Protein 2EWT (pdb70)

Secondary structure (DSSP, 8-state):
--HHHHHHHHHHHHHHHHHTT--HHHHHHHTTTSS-HHHHHHHHHT-S---HHHHHHHHHHHTS-GGGG--

Structure (mmCIF, N/CA/C/O backbone):
data_2EWT
#
_entry.id   2EWT
#
_cell.length_a   77.199
_cell.length_b   31.774
_cell.length_c   33.644
_cell.angle_alpha   90.00
_cell.angle_beta   105.14
_cell.angle_gamma   90.00
#
_symmetry.space_group_name_H-M   'C 1 2 1'
#
loop_
_entity.id
_entity.type
_entity.pdbx_description
1 polymer 'putative DNA-binding protein'
2 non-polymer 'SULFATE ION'
3 water wa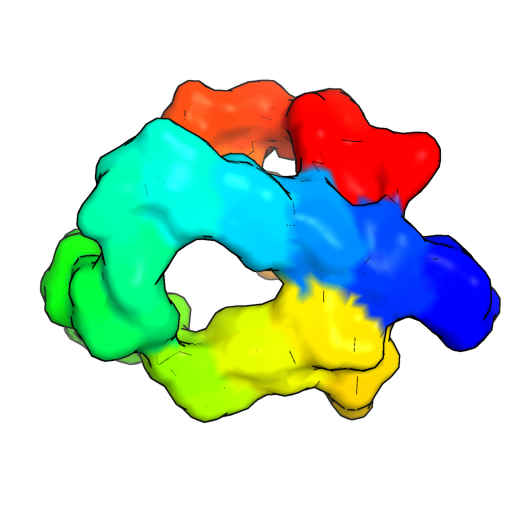ter
#
loop_
_atom_site.group_PDB
_atom_site.id
_atom_site.type_symbol
_atom_site.label_atom_id
_atom_site.label_alt_id
_atom_site.label_comp_id
_atom_site.label_asym_id
_atom_site.label_entity_id
_atom_site.label_seq_id
_atom_site.pdbx_PDB_ins_code
_atom_site.Cartn_x
_atom_site.Cartn_y
_atom_site.Cartn_z
_atom_site.occupancy
_atom_site.B_iso_or_equiv
_atom_site.auth_seq_id
_atom_site.auth_comp_id
_atom_site.auth_asym_id
_atom_site.auth_atom_id
_atom_site.pdbx_PDB_model_num
ATOM 1 N N . MET A 1 1 ? -3.730 -32.351 28.193 1.00 18.25 1 MET A N 1
ATOM 2 C CA . MET A 1 1 ? -2.963 -31.180 27.671 1.00 18.58 1 MET A CA 1
ATOM 3 C C . MET A 1 1 ? -1.569 -31.595 27.224 1.00 18.25 1 MET A C 1
ATOM 4 O O . MET A 1 1 ? -1.014 -32.569 27.730 1.00 19.55 1 MET A O 1
ATOM 9 N N . SER A 1 2 ? -1.001 -30.853 26.277 1.00 18.06 2 SER A N 1
ATOM 10 C CA . SER A 1 2 ? 0.333 -31.166 25.782 1.00 17.88 2 SER A CA 1
ATOM 11 C C . SER A 1 2 ? 1.335 -31.015 26.919 1.00 18.15 2 SER A C 1
ATOM 12 O O . SER A 1 2 ? 1.111 -30.244 27.852 1.00 17.61 2 SER A O 1
ATOM 15 N N . SER A 1 3 ? 2.433 -31.759 26.840 1.00 18.24 3 SER A N 1
ATOM 16 C CA . SER A 1 3 ? 3.474 -31.702 27.861 1.00 17.76 3 SER A CA 1
ATOM 17 C C . SER A 1 3 ? 3.977 -30.278 28.043 1.00 16.23 3 SER A C 1
ATOM 18 O O . SER A 1 3 ? 4.167 -29.813 29.165 1.00 15.49 3 SER A O 1
ATOM 21 N N . GLU A 1 4 ? 4.195 -29.591 26.927 1.00 15.15 4 GLU A N 1
ATOM 22 C CA . GLU A 1 4 ? 4.684 -28.224 26.953 1.0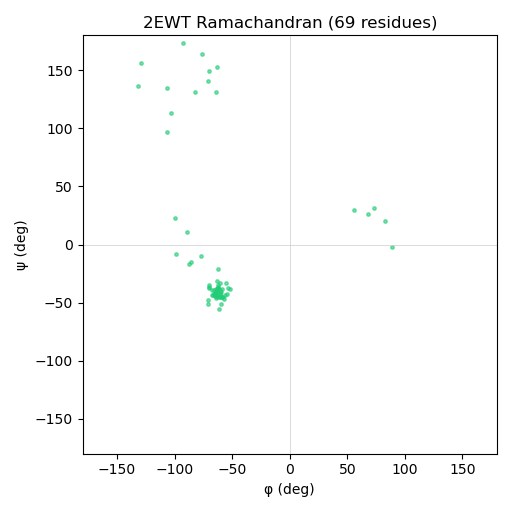0 13.82 4 GLU A CA 1
ATOM 23 C C . GLU A 1 4 ? 3.671 -27.301 27.634 1.00 11.47 4 GLU A C 1
ATOM 24 O O . GLU A 1 4 ? 4.042 -26.466 28.456 1.00 11.67 4 GLU A O 1
ATOM 30 N N . TYR A 1 5 ? 2.390 -27.453 27.310 1.00 10.06 5 TYR A N 1
ATOM 31 C CA . TYR A 1 5 ? 1.388 -26.599 27.937 1.00 11.69 5 TYR A CA 1
ATOM 32 C C . TYR A 1 5 ? 1.326 -26.853 29.443 1.00 11.55 5 TYR A C 1
ATOM 33 O O . TYR A 1 5 ? 1.297 -25.912 30.239 1.00 11.78 5 TYR A O 1
ATOM 42 N N . ALA A 1 6 ? 1.299 -28.126 29.826 1.00 11.55 6 ALA A N 1
ATOM 43 C CA . ALA A 1 6 ? 1.236 -28.504 31.236 1.00 10.61 6 ALA A CA 1
ATOM 44 C C . ALA A 1 6 ? 2.456 -27.980 31.986 1.00 10.88 6 ALA A C 1
ATOM 45 O O . ALA A 1 6 ? 2.347 -27.489 33.104 1.00 9.25 6 ALA A O 1
ATOM 47 N N . LYS A 1 7 ? 3.618 -28.089 31.352 1.00 11.38 7 LYS A N 1
ATOM 48 C CA . LYS A 1 7 ? 4.865 -27.628 31.946 1.00 11.05 7 LYS A CA 1
ATOM 49 C C . LYS A 1 7 ? 4.853 -26.116 32.147 1.00 10.97 7 LYS A C 1
ATOM 50 O O . LYS A 1 7 ? 5.25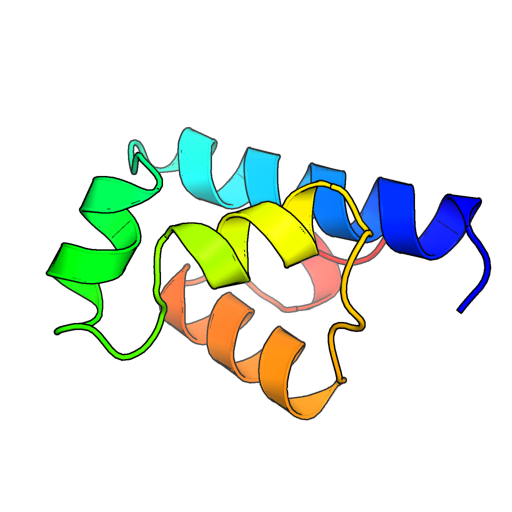6 -25.621 33.198 1.00 11.56 7 LYS A O 1
ATOM 52 N N . GLN A 1 8 ? 4.388 -25.385 31.139 1.00 8.68 8 GLN A N 1
ATOM 53 C CA . GLN A 1 8 ? 4.339 -23.929 31.213 1.00 9.81 8 GLN A CA 1
ATOM 54 C C . GLN A 1 8 ? 3.294 -23.424 32.200 1.00 8.02 8 GLN A C 1
ATOM 55 O O . GLN A 1 8 ? 3.510 -22.419 32.886 1.00 9.15 8 GLN A O 1
ATOM 61 N N . LEU A 1 9 ? 2.160 -24.118 32.269 1.00 8.55 9 LEU A N 1
ATOM 62 C CA . LEU A 1 9 ? 1.094 -23.744 33.194 1.00 8.99 9 LEU A CA 1
ATOM 63 C C . LEU A 1 9 ? 1.619 -23.942 34.615 1.00 9.19 9 LEU A C 1
ATOM 64 O O . LEU A 1 9 ? 1.412 -23.101 35.494 1.00 9.39 9 LEU A O 1
ATOM 69 N N . GLY A 1 10 ? 2.315 -25.056 34.827 1.00 10.44 10 GLY A N 1
ATOM 70 C CA . GLY A 1 10 ? 2.869 -25.346 36.135 1.00 10.61 10 GLY A CA 1
ATOM 71 C C . GLY A 1 10 ? 3.901 -24.317 36.548 1.00 10.20 10 GLY A C 1
ATOM 72 O O . GLY A 1 10 ? 3.976 -23.938 37.715 1.00 8.95 10 GLY A O 1
ATOM 73 N N . ALA A 1 11 ? 4.696 -23.862 35.582 1.00 10.46 11 ALA A N 1
ATOM 74 C CA . ALA A 1 11 ? 5.728 -22.867 35.839 1.00 11.90 11 ALA A CA 1
ATOM 75 C C . ALA A 1 11 ? 5.115 -21.547 36.297 1.00 11.28 11 ALA A C 1
ATOM 76 O O . ALA A 1 11 ? 5.644 -20.893 37.195 1.00 11.37 11 ALA A O 1
ATOM 78 N N . LYS A 1 12 ? 4.001 -21.152 35.685 1.00 10.13 12 LYS A N 1
ATOM 79 C CA . LYS A 1 12 ? 3.348 -19.913 36.082 1.00 10.09 12 LYS A CA 1
ATOM 80 C C . LYS A 1 12 ? 2.715 -20.073 37.459 1.00 10.03 12 LYS A C 1
ATOM 81 O O . LYS A 1 12 ? 2.695 -19.131 38.249 1.00 10.71 12 LYS A O 1
ATOM 87 N N . LEU A 1 13 ? 2.205 -21.265 37.752 1.00 8.95 13 LEU A N 1
ATOM 88 C CA . LEU A 1 13 ? 1.616 -21.521 39.064 1.00 8.34 13 LEU A CA 1
ATOM 89 C C . LEU A 1 13 ? 2.711 -21.391 40.121 1.00 7.90 13 LEU A C 1
ATOM 90 O O . LEU A 1 13 ? 2.489 -20.831 41.199 1.00 8.78 13 LEU A O 1
ATOM 95 N N . ARG A 1 14 ? 3.896 -21.911 39.809 1.00 8.71 14 ARG A N 1
ATOM 96 C CA . ARG A 1 14 ? 5.022 -21.839 40.738 1.00 9.49 14 ARG A CA 1
ATOM 97 C C . ARG A 1 14 ? 5.491 -20.391 40.901 1.00 11.35 14 ARG A C 1
ATOM 98 O O . ARG A 1 14 ? 5.750 -19.933 42.015 1.00 10.90 14 ARG A O 1
ATOM 106 N N . ALA A 1 15 ? 5.590 -19.668 39.790 1.00 12.57 15 ALA A N 1
ATOM 107 C CA . ALA A 1 15 ? 6.028 -18.278 39.830 1.00 12.92 15 ALA A CA 1
ATOM 108 C C . ALA A 1 15 ? 5.103 -17.430 40.698 1.00 12.89 15 ALA A C 1
ATOM 109 O O . ALA A 1 15 ? 5.561 -16.717 41.586 1.00 14.05 15 ALA A O 1
ATOM 111 N N . ILE A 1 16 ? 3.799 -17.512 40.450 1.00 12.63 16 ILE A N 1
ATOM 112 C CA . ILE A 1 16 ? 2.836 -16.737 41.226 1.00 11.83 16 ILE A CA 1
ATOM 113 C C . ILE A 1 16 ? 2.892 -17.078 42.717 1.00 11.78 16 ILE A C 1
ATOM 114 O O . ILE A 1 16 ? 2.803 -16.188 43.564 1.00 11.11 16 ILE A O 1
ATOM 119 N N . ARG A 1 17 ? 3.041 -18.360 43.036 1.00 9.89 17 ARG A N 1
ATOM 120 C CA . ARG A 1 17 ? 3.126 -18.782 44.432 1.00 10.85 17 ARG A CA 1
ATOM 121 C C . ARG A 1 17 ? 4.331 -18.149 45.119 1.00 11.40 17 ARG A C 1
ATOM 122 O O . ARG A 1 17 ? 4.193 -17.491 46.148 1.00 12.21 17 ARG A O 1
ATOM 130 N N . THR A 1 18 ? 5.510 -18.366 44.543 1.00 13.61 18 THR A N 1
ATOM 131 C CA . THR A 1 18 ? 6.752 -17.836 45.097 1.00 14.36 18 THR A CA 1
ATOM 132 C C . THR A 1 18 ? 6.758 -16.313 45.125 1.00 17.59 18 THR A C 1
ATOM 133 O O . THR A 1 18 ? 7.269 -15.705 46.066 1.00 16.98 18 THR A O 1
ATOM 137 N N . GLN A 1 19 ? 6.179 -15.701 44.097 1.00 19.26 19 GLN A N 1
ATOM 138 C CA . GLN A 1 19 ? 6.126 -14.245 44.006 1.00 21.50 19 GLN A CA 1
ATOM 139 C C . GLN A 1 19 ? 5.496 -13.579 45.219 1.00 20.86 19 GLN A C 1
ATOM 140 O O . GLN A 1 19 ? 5.876 -12.466 45.585 1.00 22.64 19 GLN A O 1
ATOM 146 N N . GLN A 1 20 ? 4.530 -14.244 45.840 1.00 19.17 20 GLN A N 1
ATOM 147 C CA . GLN A 1 20 ? 3.893 -13.672 47.014 1.00 20.47 20 GLN A CA 1
ATOM 148 C C . GLN A 1 20 ? 4.451 -14.255 48.308 1.00 17.60 20 GLN A C 1
ATOM 149 O O . GLN A 1 20 ? 3.795 -14.235 49.349 1.00 19.10 20 GLN A O 1
ATOM 155 N N . GLY A 1 21 ? 5.669 -14.782 48.218 1.00 17.28 21 GLY A N 1
ATOM 156 C CA . GLY A 1 21 ? 6.360 -15.327 49.376 1.00 14.68 21 GLY A CA 1
ATOM 157 C C . GLY A 1 21 ? 5.850 -16.586 50.051 1.00 14.89 21 GLY A C 1
ATOM 158 O O . GLY A 1 21 ? 6.092 -16.784 51.241 1.00 14.19 21 GLY A O 1
ATOM 159 N N . LEU A 1 22 ? 5.159 -17.443 49.309 1.00 11.50 22 LEU A N 1
ATOM 160 C CA . LEU A 1 22 ? 4.640 -18.678 49.883 1.00 10.90 22 LEU A CA 1
ATOM 161 C C . LEU A 1 22 ? 5.429 -19.901 49.422 1.00 10.01 22 LEU A C 1
ATOM 162 O O . LEU A 1 22 ? 5.749 -20.033 48.244 1.00 9.99 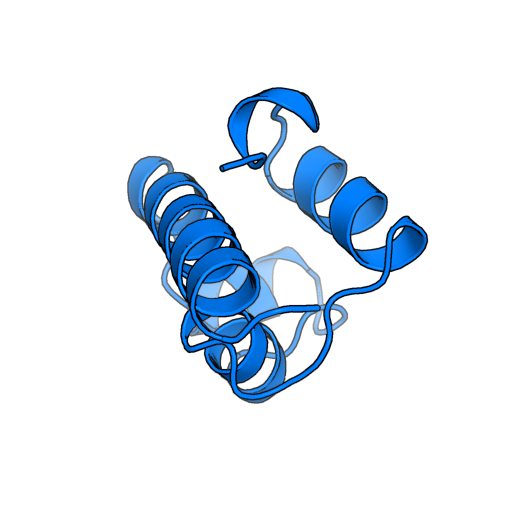22 LEU A O 1
ATOM 167 N N . SER A 1 23 ? 5.756 -20.780 50.366 1.00 9.07 23 SER A N 1
ATOM 168 C CA . SER A 1 23 ? 6.446 -22.022 50.046 1.00 8.17 23 SER A CA 1
ATOM 169 C C . SER A 1 23 ? 5.294 -23.004 49.852 1.00 9.18 23 SER A C 1
ATOM 170 O O . SER A 1 23 ? 4.141 -22.652 50.106 1.00 8.20 23 SER A O 1
ATOM 173 N N . LEU A 1 24 ? 5.580 -24.225 49.408 1.00 8.10 24 LEU A N 1
ATOM 174 C CA . LEU A 1 24 ? 4.502 -25.192 49.240 1.00 9.27 24 LEU A CA 1
ATOM 175 C C . LEU A 1 24 ? 3.865 -25.462 50.604 1.00 7.08 24 LEU A C 1
ATOM 176 O O . LEU A 1 24 ? 2.649 -25.636 50.710 1.00 6.73 24 LEU A O 1
ATOM 181 N N . HIS A 1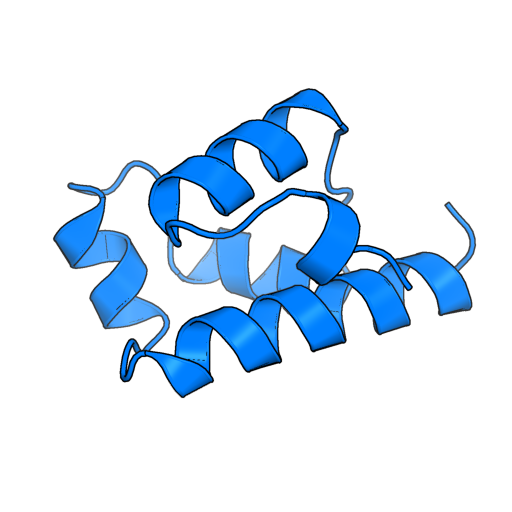 25 ? 4.688 -25.488 51.650 1.00 8.64 25 HIS A N 1
ATOM 182 C CA . HIS A 1 25 ? 4.181 -25.710 53.002 1.00 8.35 25 HIS A CA 1
ATOM 183 C C . HIS A 1 25 ? 3.273 -24.533 53.359 1.00 9.20 25 HIS A C 1
ATOM 184 O O . HIS A 1 25 ? 2.199 -24.709 53.939 1.00 6.81 25 HIS A O 1
ATOM 191 N N . GLY A 1 26 ? 3.717 -23.331 52.999 1.00 7.76 26 GLY A N 1
ATOM 192 C CA . GLY A 1 26 ? 2.942 -22.134 53.280 1.00 9.32 26 GLY A CA 1
ATOM 193 C C . GLY A 1 26 ? 1.562 -22.184 52.652 1.00 9.43 26 GLY A C 1
ATOM 194 O O . GLY A 1 26 ? 0.582 -21.724 53.246 1.00 8.71 26 GLY A O 1
ATOM 195 N N . VAL A 1 27 ? 1.487 -22.737 51.445 1.00 9.66 27 VAL A N 1
ATOM 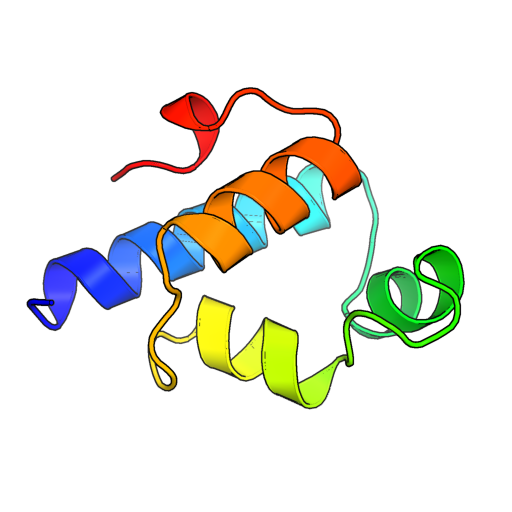196 C CA . VAL A 1 27 ? 0.216 -22.858 50.739 1.00 9.18 27 VAL A CA 1
ATOM 197 C C . VAL A 1 27 ? -0.706 -23.807 51.495 1.00 9.63 27 VAL A C 1
ATOM 198 O O . VAL A 1 27 ? -1.885 -23.522 51.672 1.00 9.75 27 VAL A O 1
ATOM 202 N N . GLU A 1 28 ? -0.160 -24.934 51.945 1.00 9.94 28 GLU A N 1
ATOM 203 C CA . GLU A 1 28 ? -0.948 -25.911 52.689 1.00 7.68 28 GLU A CA 1
ATOM 204 C C . GLU A 1 28 ? -1.465 -25.297 53.986 1.00 10.02 28 GLU A C 1
ATOM 205 O O . GLU A 1 28 ? -2.591 -25.566 54.406 1.00 9.96 28 GLU A O 1
ATOM 211 N N . GLU A 1 29 ? -0.640 -24.470 54.620 1.00 11.27 29 GLU A N 1
ATOM 212 C CA . GLU A 1 29 ? -1.039 -23.830 55.866 1.00 11.34 29 GLU A CA 1
ATOM 213 C C . GLU A 1 29 ? -2.097 -22.764 55.628 1.00 12.22 29 GLU A C 1
ATOM 214 O O . GLU A 1 29 ? -3.142 -22.769 56.273 1.00 13.39 29 GLU A O 1
ATOM 220 N N . LYS A 1 30 ? -1.830 -21.856 54.695 1.00 12.47 30 LYS A N 1
ATOM 221 C CA . LYS A 1 30 ? -2.773 -20.781 54.405 1.00 13.80 30 LYS A CA 1
ATOM 222 C C . LYS A 1 30 ? -4.127 -21.298 53.927 1.00 14.31 30 LYS A C 1
ATOM 223 O O . LYS A 1 30 ? -5.164 -20.693 54.218 1.00 15.07 30 LYS A O 1
ATOM 229 N N . SER A 1 31 ? -4.122 -22.423 53.216 1.00 15.12 31 SER A N 1
ATOM 230 C CA . SER A 1 31 ? -5.358 -23.003 52.696 1.00 14.62 31 SER A CA 1
ATOM 231 C C . SER A 1 31 ? -6.013 -23.968 53.677 1.00 14.91 31 SER A C 1
ATOM 232 O O . SER A 1 31 ? -6.946 -24.683 53.321 1.00 14.85 31 SER A O 1
ATOM 235 N N . GLN A 1 32 ? -5.522 -23.987 54.911 1.00 15.09 32 GLN A N 1
ATOM 236 C CA . GLN A 1 32 ? -6.077 -24.865 55.935 1.00 16.45 32 GLN A CA 1
ATOM 237 C C . GLN A 1 32 ? -6.045 -26.320 55.461 1.00 14.65 32 GLN A C 1
ATOM 238 O O . GLN A 1 32 ? -6.909 -27.119 55.830 1.00 14.74 32 GLN A O 1
ATOM 244 N N . GLY A 1 33 ? -5.065 -26.650 54.624 1.00 12.42 33 GLY A N 1
ATOM 245 C CA . GLY A 1 33 ? -4.939 -28.009 54.128 1.00 12.72 33 GLY A CA 1
ATOM 246 C C . GLY A 1 33 ? -5.701 -28.340 52.855 1.00 12.76 33 GLY A C 1
ATOM 247 O O . GLY A 1 33 ? -5.608 -29.459 52.352 1.00 11.40 33 GLY A O 1
ATOM 248 N N . ARG A 1 34 ? -6.450 -27.385 52.318 1.00 12.05 34 ARG A N 1
ATOM 249 C CA . ARG A 1 34 ? -7.210 -27.656 51.101 1.00 11.58 34 ARG A CA 1
ATOM 250 C C . ARG A 1 34 ? -6.271 -27.940 49.937 1.00 11.31 34 ARG A C 1
ATOM 251 O O . ARG A 1 34 ? -6.510 -28.851 49.146 1.00 10.84 34 ARG A O 1
ATOM 259 N N . TRP A 1 35 ? -5.203 -27.155 49.848 1.00 10.06 35 TRP A N 1
ATOM 260 C CA . TRP A 1 35 ? -4.209 -27.306 48.788 1.00 9.89 35 TRP A CA 1
ATOM 261 C C . TRP A 1 35 ? -2.947 -27.917 49.394 1.00 9.84 35 TRP A C 1
ATOM 262 O O . TRP A 1 35 ? -2.114 -27.210 49.966 1.00 10.19 35 TRP A O 1
ATOM 273 N N . LYS A 1 36 ? -2.821 -29.234 49.269 1.00 10.06 36 LYS A N 1
ATOM 274 C CA . LYS A 1 36 ? -1.673 -29.955 49.812 1.00 8.59 36 LYS A CA 1
ATOM 275 C C . LYS A 1 36 ? -0.390 -29.670 49.038 1.00 9.05 36 LYS A C 1
ATOM 276 O O . LYS A 1 36 ? -0.398 -29.577 47.813 1.00 6.36 36 LYS A O 1
ATOM 282 N N . ALA A 1 37 ? 0.713 -29.546 49.768 1.00 6.12 37 ALA A N 1
ATOM 283 C CA . ALA A 1 37 ? 2.017 -29.270 49.168 1.00 8.35 37 ALA A CA 1
ATOM 284 C C . ALA A 1 37 ? 2.400 -30.265 48.075 1.00 8.12 37 ALA A C 1
ATOM 285 O O . ALA A 1 37 ? 2.919 -29.879 47.030 1.00 7.69 37 ALA A O 1
ATOM 287 N N . VAL A 1 38 ? 2.151 -31.548 48.321 1.00 8.77 38 VAL A N 1
ATOM 288 C CA . VAL A 1 38 ? 2.490 -32.585 47.350 1.00 7.96 38 VAL A CA 1
ATOM 289 C C . VAL A 1 38 ? 1.665 -32.450 46.071 1.00 8.21 38 VAL A C 1
ATOM 290 O O . VAL A 1 38 ? 2.181 -32.639 44.971 1.00 8.82 38 VAL A O 1
ATOM 294 N N . VAL A 1 39 ? 0.391 -32.106 46.220 1.00 8.05 39 VAL A N 1
ATOM 295 C CA . VAL A 1 39 ? -0.492 -31.953 45.069 1.00 8.15 39 VAL A CA 1
ATOM 296 C C . VAL A 1 39 ? -0.139 -30.702 44.267 1.00 8.87 39 VAL A C 1
ATOM 297 O O . VAL A 1 39 ? -0.007 -30.760 43.043 1.00 9.29 39 VAL A O 1
ATOM 301 N N . VAL A 1 40 ? 0.024 -29.575 44.955 1.00 8.96 40 VAL A N 1
ATOM 302 C CA . VAL A 1 40 ? 0.372 -28.332 44.272 1.00 8.88 40 VAL A CA 1
ATOM 303 C C . VAL A 1 40 ? 1.714 -28.520 43.572 1.00 9.31 40 VAL A C 1
ATOM 304 O O . VAL A 1 40 ? 1.910 -28.049 42.454 1.00 7.60 40 VAL A O 1
ATOM 308 N N . GLY A 1 41 ? 2.633 -29.223 44.230 1.00 9.06 41 GLY A N 1
ATOM 309 C CA . GLY A 1 41 ? 3.925 -29.480 43.620 1.00 9.01 41 GLY A CA 1
ATOM 310 C C . GLY A 1 41 ? 3.754 -30.237 42.312 1.00 10.04 41 GLY A C 1
ATOM 311 O O . GLY A 1 41 ? 4.372 -29.897 41.29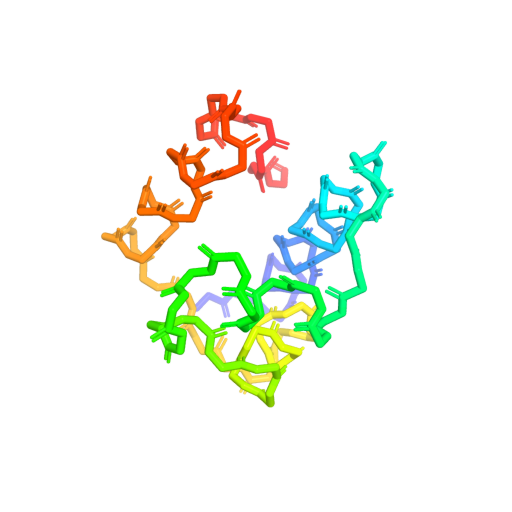7 1.00 8.17 41 GLY A O 1
ATOM 312 N N . SER A 1 42 ? 2.907 -31.262 42.320 1.00 9.88 42 SER A N 1
ATOM 313 C CA . SER A 1 42 ? 2.688 -32.045 41.109 1.00 9.80 42 SER A CA 1
ATOM 314 C C . SER A 1 42 ? 2.093 -31.182 39.997 1.00 10.72 42 SER A C 1
ATOM 315 O O . SER A 1 42 ? 2.412 -31.382 38.825 1.00 10.18 42 SER A O 1
ATOM 318 N N . TYR A 1 43 ? 1.247 -30.216 40.356 1.00 9.35 43 TYR A N 1
ATOM 319 C CA . TYR A 1 43 ? 0.666 -29.326 39.350 1.00 9.47 43 TYR A CA 1
ATOM 320 C C . TYR A 1 43 ? 1.786 -28.472 38.760 1.00 8.59 43 TYR A C 1
ATOM 321 O O . TYR A 1 43 ? 1.854 -28.262 37.549 1.00 9.51 43 TYR A O 1
ATOM 330 N N . GLU A 1 44 ? 2.659 -27.973 39.632 1.00 7.69 44 GLU A N 1
ATOM 331 C CA . GLU A 1 44 ? 3.756 -27.112 39.206 1.00 8.99 44 GLU A CA 1
ATOM 332 C C . GLU A 1 44 ? 4.751 -27.803 38.284 1.00 10.51 44 GLU A C 1
ATOM 333 O O . GLU A 1 44 ? 5.343 -27.161 37.416 1.00 11.39 44 GLU A O 1
ATOM 339 N N . ARG A 1 45 ? 4.938 -29.108 38.464 1.00 10.85 45 ARG A N 1
ATOM 340 C CA . ARG A 1 45 ? 5.865 -29.848 37.614 1.00 13.38 45 ARG A CA 1
ATOM 341 C C . ARG A 1 45 ? 5.165 -30.311 36.339 1.00 15.08 45 ARG A C 1
ATOM 342 O O . ARG A 1 45 ? 5.817 -30.699 35.366 1.00 15.85 45 ARG A O 1
ATOM 350 N N . GLY A 1 46 ? 3.836 -30.261 36.346 1.00 15.26 46 GLY A N 1
ATOM 351 C CA . GLY A 1 46 ? 3.072 -30.695 35.189 1.00 16.73 46 GLY A CA 1
ATOM 352 C C . GLY A 1 46 ? 2.901 -32.203 35.187 1.00 17.49 46 GLY A C 1
ATOM 353 O O . GLY A 1 46 ? 2.620 -32.806 34.149 1.00 19.93 46 GLY A O 1
ATOM 354 N N . ASP A 1 47 ? 3.068 -32.810 36.357 1.00 17.05 47 ASP A N 1
ATOM 355 C CA . ASP A 1 47 ? 2.944 -34.258 36.519 1.00 17.83 47 ASP A CA 1
ATOM 356 C C . ASP A 1 47 ? 1.505 -34.692 36.795 1.00 17.89 47 ASP A C 1
ATOM 357 O O . ASP A 1 47 ? 1.168 -35.871 36.667 1.00 17.77 47 ASP A O 1
ATOM 362 N N . ARG A 1 48 ? 0.668 -33.736 37.183 1.00 14.64 48 ARG A N 1
ATOM 363 C CA . ARG A 1 48 ? -0.737 -34.003 37.480 1.00 14.06 48 ARG A CA 1
ATOM 364 C C . ARG A 1 48 ? -1.608 -32.973 36.772 1.00 11.82 48 ARG A C 1
ATOM 365 O O . ARG A 1 48 ? -1.301 -31.783 36.779 1.00 11.81 48 ARG A O 1
ATOM 373 N N . ALA A 1 49 ? -2.696 -33.434 36.162 1.00 10.66 49 ALA A N 1
ATOM 374 C CA . ALA A 1 49 ? -3.596 -32.544 35.433 1.00 12.02 49 ALA A CA 1
ATOM 375 C C . ALA A 1 49 ? -4.296 -31.495 36.290 1.00 10.09 49 ALA A C 1
ATOM 376 O O . ALA A 1 49 ? -4.861 -31.802 37.339 1.00 12.49 49 ALA A O 1
ATOM 378 N N . VAL A 1 50 ? -4.251 -30.249 35.827 1.00 10.04 50 VAL A N 1
ATOM 379 C CA . VAL A 1 50 ? -4.904 -29.136 36.504 1.00 8.46 50 VAL A CA 1
ATOM 380 C C . VAL A 1 50 ? -6.177 -28.847 35.705 1.00 8.30 50 VAL A C 1
ATOM 381 O O . VAL A 1 50 ? -6.095 -28.431 34.553 1.00 7.83 50 VAL A O 1
ATOM 385 N N . THR A 1 51 ? -7.343 -29.084 36.302 1.00 8.93 51 THR A N 1
ATOM 386 C CA . THR A 1 51 ? -8.611 -28.834 35.614 1.00 9.88 51 THR A CA 1
ATOM 387 C C . THR A 1 51 ? -8.911 -27.342 35.586 1.00 8.75 51 THR A C 1
ATOM 388 O O . THR A 1 51 ? -8.312 -26.568 36.327 1.00 7.61 51 THR A O 1
ATOM 392 N N . VAL A 1 52 ? -9.839 -26.935 34.727 1.00 6.89 52 VAL A N 1
ATOM 393 C CA . VAL A 1 52 ? -10.199 -25.525 34.664 1.00 7.03 52 VAL A CA 1
ATOM 394 C C . VAL A 1 52 ? -10.721 -25.088 36.037 1.00 7.27 52 VAL A C 1
ATOM 395 O O . VAL A 1 52 ? -10.341 -24.039 36.555 1.00 8.54 52 VAL A O 1
ATOM 399 N N . GLN A 1 53 ? -11.590 -25.902 36.626 1.00 8.77 53 GLN A N 1
ATOM 400 C CA . GLN A 1 53 ? -12.154 -25.574 37.936 1.00 9.25 53 GLN A CA 1
ATOM 401 C C . GLN A 1 53 ? -11.049 -25.388 38.976 1.00 10.09 53 GLN A C 1
ATOM 402 O O . GLN A 1 53 ? -11.065 -24.423 39.743 1.00 9.03 53 GLN A O 1
ATOM 408 N N . ARG A 1 54 ? -10.079 -26.298 38.985 1.00 10.22 54 ARG A N 1
ATOM 409 C CA . ARG A 1 54 ? -8.969 -26.216 39.932 1.00 10.33 54 ARG A CA 1
ATOM 410 C C . ARG A 1 54 ? -8.128 -24.968 39.661 1.00 9.75 54 ARG A C 1
ATOM 411 O O . ARG A 1 54 ? -7.712 -24.277 40.592 1.00 8.57 54 ARG A O 1
ATOM 419 N N . LEU A 1 55 ? -7.868 -24.679 38.387 1.00 9.11 55 LEU A N 1
ATOM 420 C CA . LEU A 1 55 ? -7.076 -23.498 38.048 1.00 10.16 55 LEU A CA 1
ATOM 421 C C . LEU A 1 55 ? -7.764 -22.232 38.551 1.00 8.93 55 LEU A C 1
ATOM 422 O O . LEU A 1 55 ? -7.115 -21.333 39.090 1.00 10.27 55 LEU A O 1
ATOM 427 N N . ALA A 1 56 ? -9.079 -22.162 38.370 1.00 10.33 56 ALA A N 1
ATOM 428 C CA . ALA A 1 56 ? -9.844 -21.005 38.817 1.00 11.90 56 ALA A CA 1
ATOM 429 C C . ALA A 1 56 ? -9.787 -20.878 40.337 1.00 12.51 56 ALA A C 1
ATOM 430 O O . ALA A 1 56 ? -9.696 -19.773 40.870 1.00 13.61 56 ALA A O 1
ATOM 432 N N . GLU A 1 57 ? -9.838 -22.010 41.032 1.00 12.63 57 GLU A N 1
ATOM 433 C CA . GLU A 1 57 ? -9.792 -22.005 42.492 1.00 11.80 57 GLU A CA 1
ATOM 434 C C . GLU A 1 57 ? -8.422 -21.540 42.979 1.00 11.52 57 GLU A C 1
ATOM 435 O O . GLU A 1 57 ? -8.321 -20.794 43.954 1.00 11.09 57 GLU A O 1
ATOM 441 N N . LEU A 1 58 ? -7.366 -21.974 42.295 1.00 11.82 58 LEU A N 1
ATOM 442 C CA . LEU A 1 58 ? -6.014 -21.581 42.673 1.00 11.99 58 LEU A CA 1
ATOM 443 C C . LEU A 1 58 ? -5.771 -20.107 42.378 1.00 12.23 58 LEU A C 1
ATOM 444 O O . LEU A 1 58 ? -5.094 -19.421 43.144 1.00 11.57 58 LEU A O 1
ATOM 449 N N . ALA A 1 59 ? -6.325 -19.619 41.271 1.00 12.29 59 ALA A N 1
ATOM 450 C CA . ALA A 1 59 ? -6.166 -18.214 40.907 1.00 12.50 59 ALA A CA 1
ATOM 451 C C . ALA A 1 59 ? -6.754 -17.347 42.010 1.00 13.46 59 ALA A C 1
ATOM 452 O O . ALA A 1 59 ? -6.144 -16.361 42.430 1.00 13.97 59 ALA A O 1
ATOM 454 N N . ASP A 1 60 ? -7.945 -17.722 42.471 1.00 14.36 60 ASP A N 1
ATOM 455 C CA . ASP A 1 60 ? -8.630 -16.994 43.535 1.00 16.60 60 ASP A CA 1
ATOM 456 C C . ASP A 1 60 ? -7.799 -17.036 44.809 1.00 16.47 60 ASP A C 1
ATOM 457 O O . ASP A 1 60 ? -7.623 -16.020 45.484 1.00 15.65 60 ASP A O 1
ATOM 462 N N . PHE A 1 61 ? -7.292 -18.221 45.132 1.00 14.94 61 PHE A N 1
ATOM 463 C CA . PHE A 1 61 ? -6.470 -18.403 46.321 1.00 14.58 61 PHE A CA 1
ATOM 464 C C . PHE A 1 61 ? -5.258 -17.478 46.300 1.00 14.62 61 PHE A C 1
ATOM 465 O O . PHE A 1 61 ? -4.949 -16.821 47.296 1.00 14.64 61 PHE A O 1
ATOM 473 N N . TYR A 1 62 ? -4.572 -17.430 45.163 1.00 12.82 62 TYR A N 1
ATOM 474 C CA . TYR A 1 62 ? -3.395 -16.590 45.022 1.00 13.77 62 TYR A CA 1
ATOM 475 C C . TYR A 1 62 ? -3.734 -15.117 44.821 1.00 14.56 62 TYR A C 1
ATOM 476 O O . TYR A 1 62 ? -2.851 -14.263 44.870 1.00 16.51 62 TYR A O 1
ATOM 485 N N . GLY A 1 63 ? -5.012 -14.827 44.595 1.00 16.91 63 GLY A N 1
ATOM 486 C CA . GLY A 1 63 ? -5.439 -13.451 44.407 1.00 18.11 63 GLY A CA 1
ATOM 487 C C . GLY A 1 63 ? -5.041 -12.843 43.074 1.00 19.15 63 GLY A C 1
ATOM 488 O O . GLY A 1 63 ? -4.802 -11.637 42.981 1.00 18.77 63 GLY A O 1
ATOM 489 N N . VAL A 1 64 ? -4.969 -13.672 42.037 1.00 18.03 64 VAL A N 1
ATOM 490 C CA . VAL A 1 64 ? -4.601 -13.199 40.707 1.00 19.44 64 VAL A CA 1
ATOM 491 C C . VAL A 1 64 ? -5.617 -13.671 39.672 1.00 20.34 64 VAL A C 1
ATOM 492 O O . VAL A 1 64 ? -6.320 -14.658 39.885 1.00 20.59 64 VAL A O 1
ATOM 496 N N . PRO A 1 65 ? -5.718 -12.958 38.540 1.00 22.35 65 PRO A N 1
ATOM 497 C CA . PRO A 1 65 ? -6.663 -13.346 37.487 1.00 21.91 65 PRO A CA 1
ATOM 498 C C . PRO A 1 65 ? -6.174 -14.638 36.833 1.00 19.83 65 PRO A C 1
ATOM 499 O O . PRO A 1 65 ? -4.970 -14.877 36.760 1.00 19.72 65 PRO A O 1
ATOM 503 N N . VAL A 1 66 ? -7.099 -15.466 36.358 1.00 19.64 66 VAL A N 1
ATOM 504 C CA . VAL A 1 66 ? -6.720 -16.719 35.710 1.00 18.27 66 VAL A CA 1
ATOM 505 C C . VAL A 1 66 ? -5.727 -16.459 34.577 1.00 18.41 66 VAL A C 1
ATOM 506 O O . VAL A 1 66 ? -4.792 -17.228 34.372 1.00 16.81 66 VAL A O 1
ATOM 510 N N . GLN A 1 67 ? -5.923 -15.358 33.857 1.00 19.46 67 GLN A N 1
ATOM 511 C CA . GLN A 1 67 ? -5.049 -15.007 32.742 1.00 21.41 67 GLN A CA 1
ATOM 512 C C . GLN A 1 67 ? -3.565 -15.002 33.118 1.00 21.24 67 GLN A C 1
ATOM 513 O O . GLN A 1 67 ? -2.718 -15.415 32.326 1.00 22.16 67 GLN A O 1
ATOM 519 N N . GLU A 1 68 ? -3.250 -14.541 34.325 1.00 21.17 68 GLU A N 1
ATOM 520 C CA . GLU A 1 68 ? -1.863 -14.490 34.780 1.00 21.48 68 GLU A CA 1
ATOM 521 C C . GLU A 1 68 ? -1.203 -15.862 34.875 1.00 20.60 68 GLU A C 1
ATOM 522 O O . GLU A 1 68 ? 0.024 -15.972 34.864 1.00 20.76 68 GLU A O 1
ATOM 528 N N . LEU A 1 69 ? -2.019 -16.907 34.965 1.00 16.74 69 LEU A N 1
ATOM 529 C CA . LEU A 1 69 ? -1.505 -18.266 35.082 1.00 15.89 69 LEU A CA 1
ATOM 530 C C . LEU A 1 69 ? -1.478 -19.032 33.760 1.00 14.75 69 LEU A C 1
ATOM 531 O O . LEU A 1 69 ? -0.919 -20.126 33.688 1.00 13.95 69 LEU A O 1
ATOM 536 N N . LEU A 1 70 ? -2.066 -18.456 32.716 1.00 12.79 70 LEU A N 1
ATOM 537 C CA . LEU A 1 70 ? -2.122 -19.117 31.414 1.00 14.23 70 LEU A CA 1
ATOM 538 C C . LEU A 1 70 ? -0.849 -18.965 30.581 1.00 12.89 70 LEU A C 1
ATOM 539 O O . LEU A 1 70 ? -0.332 -17.859 30.422 1.00 13.68 70 LEU A O 1
ATOM 544 N N . PRO A 1 71 ? -0.332 -20.083 30.035 1.00 13.06 71 PRO A N 1
ATOM 545 C CA . PRO A 1 71 ? 0.882 -20.066 29.213 1.00 14.10 71 PRO A CA 1
ATOM 546 C C . PRO A 1 71 ? 0.748 -19.110 28.029 1.00 16.13 71 PRO A C 1
ATOM 547 O O . PRO A 1 71 ? -0.402 -18.870 27.599 1.00 14.81 71 PRO A O 1
#

InterPro domains:
  IPR001387 Cro/C1-type, helix-turn-helix domain [PS50943] (13-69)
  IPR001387 Cro/C1-type, helix-turn-helix domain [SM00530] (12-69)
  IPR001387 Cro/C1-type, helix-turn-helix domain [cd00093] (10-69)
  IPR010982 Lambda repressor-like, DNA-binding domain superfamily [G3DSA:1.10.260.40] (1-71)
  IPR010982 Lambda repressor-like, DNA-binding domain superfamily [SSF47413] (4-74)
  IPR037664 BldD, C-terminal [PF21179] (84-153)
  IPR037664 BldD, C-terminal [cd16837] (82-153)
  IPR038099 BldD-like, C-terminal domain superfamily [G3DSA:1.10.10.1930] (76-167)

CATH classification: 1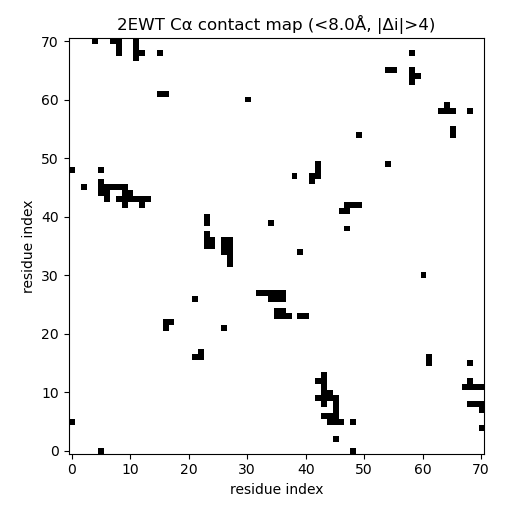.10.260.40

Foldseek 3Di:
DDQVQQQQLLCLLVCLCVVVPADLVNLCVLVVNPRHSVNNNCSNRSNDDQDPVNLCVSCVSSVHDSVSSGD

Radius of gyration: 10.89 Å; Cα contacts (8 Å, |Δi|>4): 71; chains: 1; bounding box: 19×21×30 Å

Organism: Streptomyces coelicolor (strain ATCC BAA-471 / A3(2) / M145) (NCBI:txid100226)

GO terms:
  GO:0045892 negative regulation of DNA-templated transcription (P, IEP)
  GO:0000976 transcription cis-regulatory region binding (F, IPI)
  GO:0001217 DNA-binding transcription repressor activity (F, IPI)
  GO:0032993 protein-DNA complex (C, IPI)
  GO:0043565 sequence-specific DNA binding (F, IPI)
  GO:0045892 negative regulation of DNA-templated transcription (P, EXP)

Nearest PDB structures (foldseek):
  2ewt-assembly1_A  TM=1.014E+00  e=5.588E-11  Streptomyces coelicolor A3(2)
  4ob4-assembly1_A  TM=1.002E+00  e=1.172E-08  Streptomyces coelicolor A3(2)
  1lmb-assembly1_3  TM=7.535E-01  e=1.181E-02  Lambdavirus lambda
  5fd4-assembly2_B  TM=8.140E-01  e=4.314E-02  Streptococcus suis 05ZYH33
  6hu8-assembly1_A  TM=8.393E-01  e=8.248E-02  Streptococcus vestibularis F0396

Solvent-accessible surface area: 4266 Å² total; per-residue (Å²): 139,71,99,110,83,20,45,74,5,0,51,74,2,87,37,14,19,70,140,71,69,32,64,53,116,12,0,51,103,121,12,166,20,153,12,102,24,125,36,2,5,13,10,6,132,27,102,123,81,11,80,130,131,87,11,46,41,0,2,116,41,12,65,29,84,71,120,92,0,51,65

Sequence (71 aa):
MSSEYAKQLGAKLRAIRTQQGLSLHGVEEKSQGRWKAVVVGSYERGDRAVTVQRLAELADFYGVPVQELLP

B-factor: mean 18.34, std 10.62, range [6.12, 60.14]